Protein AF-A0ABD4TD94-F1 (afdb_monomer)

pLDDT: mean 77.85, std 17.24, range [34.59, 94.25]

Solvent-accessible surface area (backbone atoms only — not comparable to full-atom values): 7933 Å² total; per-residue (Å²): 135,52,66,50,29,56,52,54,45,51,74,74,66,66,61,58,66,65,34,67,75,68,57,50,56,50,75,49,76,56,94,83,29,45,39,20,29,34,59,52,69,54,97,91,41,46,34,40,39,38,34,33,48,38,95,90,53,63,48,29,36,35,38,31,48,82,48,54,74,45,82,48,86,60,83,59,67,68,65,77,62,52,88,88,45,88,65,30,55,62,53,35,49,52,54,43,51,53,52,34,54,53,52,50,51,52,36,43,76,63,56,42,38,98,62,86,59,85,65,79,80,64,61,81,82,66,78,82,70,79,86,79,129

Nearest PDB structures (foldseek):
  3av0-assembly1_B  TM=7.379E-01  e=4.455E-01  Methanocaldococcus jannaschii
  4i7d-assembly1_A  TM=6.635E-01  e=9.323E-01  Homo sapiens
  3auy-assembly1_B  TM=7.274E-01  e=1.951E+00  Methanocaldococcus jannaschii
  3auy-assembly1_A  TM=7.273E-01  e=1.951E+00  Methanocaldococcus jannaschii
  5f3w-assembly1_B  TM=7.304E-01  e=3.840E+00  Methanocaldococcus jannaschii DSM 2661

Radius of gyration: 18.04 Å; Cα contacts (8 Å, |Δi|>4): 171; chains: 1; bounding box: 56×27×45 Å

Secondary structure (DSSP, 8-state):
--HHHHHHHHHHH---HHHHHTT--EEEEETTE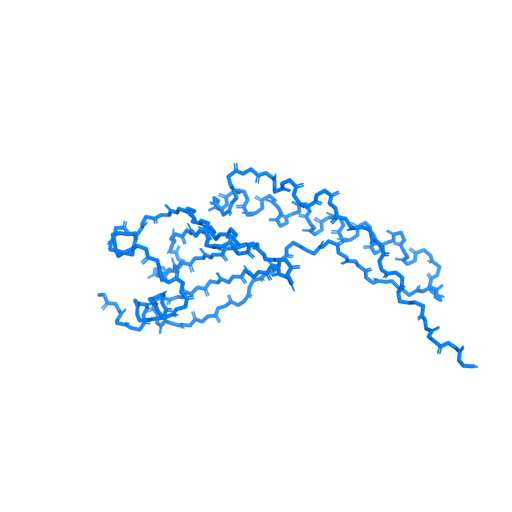EEEEEEEEETTEEEEEEEEE-TT--EEEEEETTS-EEE-----------TTSTTHHHHHHHHHHHHHHHHHHHHHHTTS-SS--TTTT------------

Mean predicted aligned error: 9.18 Å

Structure (mmCIF, N/CA/C/O backbone):
data_AF-A0ABD4TD94-F1
#
_entry.id   AF-A0ABD4TD94-F1
#
loop_
_atom_site.group_PDB
_atom_site.id
_atom_site.type_symbol
_atom_site.label_atom_id
_atom_site.label_alt_id
_atom_site.label_comp_id
_atom_site.label_asym_id
_atom_site.label_entity_id
_atom_site.label_seq_id
_atom_site.pdbx_PDB_ins_code
_atom_site.Cartn_x
_atom_site.Cartn_y
_atom_site.Cartn_z
_atom_site.occupancy
_atom_site.B_iso_or_equiv
_atom_site.auth_seq_id
_atom_site.auth_comp_id
_atom_site.auth_asym_id
_atom_site.auth_atom_id
_atom_site.pdbx_PDB_model_num
ATOM 1 N N . MET A 1 1 ? -17.540 -6.892 17.150 1.00 49.56 1 MET A N 1
ATOM 2 C CA . MET A 1 1 ? -16.164 -6.360 17.179 1.00 49.56 1 MET A CA 1
ATOM 3 C C . MET A 1 1 ? -15.230 -7.527 17.426 1.00 49.56 1 MET A C 1
ATOM 5 O O . MET A 1 1 ? -15.351 -8.174 18.464 1.00 49.56 1 MET A O 1
ATOM 9 N N . ASN A 1 2 ? -14.437 -7.887 16.418 1.00 59.47 2 ASN A N 1
ATOM 10 C CA . ASN A 1 2 ? -13.567 -9.056 16.459 1.00 59.47 2 ASN A CA 1
ATOM 11 C C . ASN A 1 2 ? -12.285 -8.699 17.224 1.00 59.47 2 ASN A C 1
ATOM 13 O O . ASN A 1 2 ? -11.523 -7.837 16.797 1.00 59.47 2 ASN A O 1
ATOM 17 N N . ARG A 1 3 ? -12.072 -9.326 18.385 1.00 61.31 3 ARG A N 1
ATOM 18 C CA . ARG A 1 3 ? -10.971 -8.992 19.307 1.00 61.31 3 ARG A CA 1
ATOM 19 C C . ARG A 1 3 ? -9.595 -9.143 18.645 1.00 61.31 3 ARG A C 1
ATOM 21 O O . ARG A 1 3 ? -8.702 -8.344 18.898 1.00 61.31 3 ARG A O 1
ATOM 28 N N . HIS A 1 4 ? -9.478 -10.112 17.734 1.00 63.47 4 HIS A N 1
ATOM 29 C CA . HIS A 1 4 ? -8.254 -10.396 16.992 1.00 63.47 4 HIS A CA 1
ATOM 30 C C . HIS A 1 4 ? -7.831 -9.247 16.070 1.00 63.47 4 HIS A C 1
ATOM 32 O O . HIS A 1 4 ? -6.644 -8.939 16.006 1.00 63.47 4 HIS A O 1
ATOM 38 N N . PHE A 1 5 ? -8.786 -8.567 15.428 1.00 62.91 5 PHE A N 1
ATOM 39 C CA . PHE A 1 5 ? -8.535 -7.390 14.593 1.00 62.91 5 PHE A CA 1
ATOM 40 C C . PHE A 1 5 ? -7.853 -6.280 15.406 1.00 62.91 5 PHE A C 1
ATOM 42 O O . PHE A 1 5 ? -6.732 -5.870 15.116 1.00 62.91 5 PHE A O 1
ATOM 49 N N . GLU A 1 6 ? -8.490 -5.840 16.493 1.00 65.56 6 GLU A N 1
ATOM 50 C CA . GLU A 1 6 ? -8.025 -4.709 17.308 1.00 65.56 6 GLU A CA 1
ATOM 51 C C . GLU A 1 6 ? -6.692 -4.979 18.014 1.00 65.56 6 GLU A C 1
ATOM 53 O O . GLU A 1 6 ? -5.849 -4.085 18.114 1.00 65.56 6 GLU A O 1
ATOM 58 N N . GLU A 1 7 ? -6.486 -6.209 18.496 1.00 66.62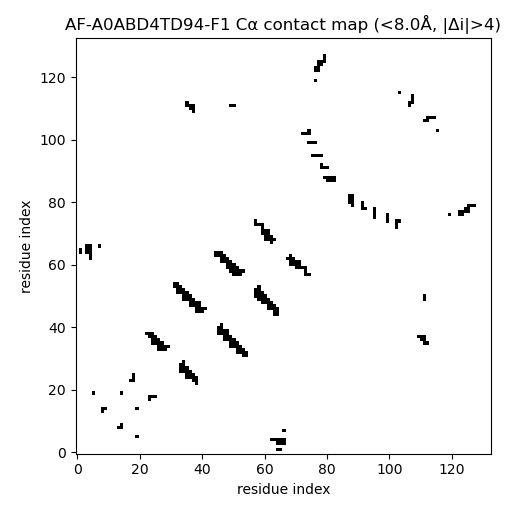 7 GLU A N 1
ATOM 59 C CA . GLU A 1 7 ? -5.233 -6.613 19.137 1.00 66.62 7 GLU A CA 1
ATOM 60 C C . GLU A 1 7 ? -4.059 -6.518 18.152 1.00 66.62 7 GLU A C 1
ATOM 62 O O . GLU A 1 7 ? -3.039 -5.907 18.478 1.00 66.62 7 GLU A O 1
ATOM 67 N N . ARG A 1 8 ? -4.230 -6.994 16.910 1.00 66.62 8 ARG A N 1
ATOM 68 C CA . ARG A 1 8 ? -3.172 -6.949 15.888 1.00 66.62 8 ARG A CA 1
ATOM 69 C C . ARG A 1 8 ? -2.817 -5.525 15.457 1.00 66.62 8 ARG A C 1
ATOM 71 O O . ARG A 1 8 ? -1.627 -5.233 15.315 1.00 66.62 8 ARG A O 1
ATOM 78 N N . TYR A 1 9 ? -3.787 -4.617 15.320 1.00 63.22 9 TYR A N 1
ATOM 79 C CA . TYR A 1 9 ? -3.477 -3.206 15.023 1.00 63.22 9 TYR A CA 1
ATOM 80 C C . TYR A 1 9 ? -2.790 -2.489 16.174 1.00 63.22 9 TYR A C 1
ATOM 82 O O . TYR A 1 9 ? -1.848 -1.721 15.945 1.00 63.22 9 TYR A O 1
ATOM 90 N N . ARG A 1 10 ? -3.248 -2.735 17.407 1.00 64.56 10 ARG A N 1
ATOM 91 C CA . ARG A 1 10 ? -2.679 -2.102 18.598 1.00 64.56 10 ARG A CA 1
ATOM 92 C C . ARG A 1 10 ? -1.231 -2.541 18.809 1.00 64.56 10 ARG A C 1
ATOM 94 O O . ARG A 1 10 ? -0.393 -1.693 19.102 1.00 64.56 10 ARG A O 1
ATOM 101 N N . GLU A 1 11 ? -0.935 -3.829 18.626 1.00 63.50 11 GLU A N 1
ATOM 102 C CA . GLU A 1 11 ? 0.425 -4.365 18.765 1.00 63.50 11 GLU A CA 1
ATOM 103 C C . GLU A 1 11 ? 1.373 -3.892 17.659 1.00 63.50 11 GLU A C 1
ATOM 105 O O . GLU A 1 11 ? 2.549 -3.654 17.931 1.00 63.50 11 GLU A O 1
ATOM 110 N N . THR A 1 12 ? 0.882 -3.746 16.426 1.00 59.81 12 THR A N 1
ATOM 111 C CA . THR A 1 12 ? 1.770 -3.528 15.274 1.00 59.81 12 THR A CA 1
ATOM 112 C C . THR A 1 12 ? 2.007 -2.044 14.971 1.00 59.81 12 THR A C 1
ATOM 114 O O . THR A 1 12 ? 3.117 -1.679 14.586 1.00 59.81 12 THR A O 1
ATOM 117 N N . PHE A 1 13 ? 1.012 -1.166 15.171 1.00 65.31 13 PHE A N 1
ATOM 118 C CA . PHE A 1 13 ? 1.062 0.195 14.604 1.00 65.31 13 PHE A CA 1
ATOM 119 C C . PHE A 1 13 ? 0.694 1.337 15.559 1.00 65.31 13 PHE A C 1
ATOM 121 O O . PHE A 1 13 ? 0.805 2.496 15.162 1.00 65.31 13 PHE A O 1
ATOM 128 N N . ALA A 1 14 ? 0.280 1.043 16.800 1.00 67.69 14 ALA A N 1
ATOM 129 C CA . ALA A 1 14 ? -0.156 2.051 17.778 1.00 67.69 14 ALA A CA 1
ATOM 130 C C . ALA A 1 14 ? -1.156 3.072 17.188 1.00 67.69 14 ALA A C 1
ATOM 132 O O . ALA A 1 14 ? -1.064 4.274 17.445 1.00 67.69 14 ALA A O 1
ATOM 133 N N . LEU A 1 15 ? -2.090 2.586 16.363 1.00 72.81 15 LEU A N 1
ATOM 134 C CA . LEU A 1 15 ? -3.131 3.418 15.769 1.00 72.81 15 LEU A CA 1
ATOM 135 C C . LEU A 1 15 ? -3.958 4.129 16.853 1.00 72.81 15 LEU A C 1
ATOM 137 O O . LEU A 1 15 ? -4.207 3.535 17.908 1.00 72.81 15 LEU A O 1
ATOM 141 N N . PRO A 1 16 ? -4.423 5.370 16.605 1.00 75.56 16 PRO A N 1
ATOM 142 C CA . PRO A 1 16 ? -5.351 6.043 17.507 1.00 75.56 16 PRO A CA 1
ATOM 143 C C . PRO A 1 16 ? -6.600 5.185 17.742 1.00 75.56 16 PRO A C 1
ATOM 145 O O . PRO A 1 16 ? -7.201 4.694 16.786 1.00 75.56 16 PRO A O 1
ATOM 148 N N . GLU A 1 17 ? -7.014 5.021 19.001 1.00 76.75 17 GLU A N 1
ATOM 149 C CA . GLU A 1 17 ? -8.168 4.174 19.348 1.00 76.75 17 GLU A CA 1
ATOM 150 C C . GLU A 1 17 ? -9.458 4.663 18.679 1.00 76.75 17 GLU A C 1
ATOM 152 O O . GLU A 1 17 ? -10.234 3.851 18.176 1.00 76.75 17 GLU A O 1
ATOM 157 N N . ASP A 1 18 ? -9.630 5.982 18.568 1.00 80.81 18 ASP A N 1
ATOM 158 C CA . ASP A 1 18 ? -10.760 6.590 17.863 1.00 80.81 18 ASP A CA 1
ATOM 159 C C . ASP A 1 18 ? -10.772 6.207 16.372 1.00 80.81 18 ASP A C 1
ATOM 161 O O . ASP A 1 18 ? -11.827 5.938 15.807 1.00 80.81 18 ASP A O 1
ATOM 165 N N . ALA A 1 19 ? -9.601 6.090 15.731 1.00 81.25 19 ALA A N 1
ATOM 166 C CA . ALA A 1 19 ? -9.517 5.706 14.321 1.00 81.25 19 ALA A CA 1
ATOM 167 C C . ALA A 1 19 ? -9.959 4.253 14.098 1.00 81.25 19 ALA A C 1
ATOM 169 O O . ALA A 1 19 ? -10.643 3.958 13.118 1.00 81.25 19 ALA A O 1
ATOM 170 N N . LEU A 1 20 ? -9.617 3.361 15.033 1.00 79.69 20 LEU A N 1
ATOM 171 C CA . LEU A 1 20 ? -10.092 1.979 15.023 1.00 79.69 20 LEU A CA 1
ATOM 172 C C . LEU A 1 20 ? -11.597 1.918 15.290 1.00 79.69 20 LEU A C 1
ATOM 174 O O . LEU A 1 20 ? -12.311 1.240 14.554 1.00 79.69 20 LEU A O 1
ATOM 178 N N . GLN A 1 21 ? -12.093 2.634 16.300 1.00 81.56 21 GLN A N 1
ATOM 179 C CA . GLN A 1 21 ? -13.504 2.596 16.685 1.00 81.56 21 GLN A CA 1
ATOM 180 C C . GLN A 1 21 ? -14.424 3.190 15.608 1.00 81.56 21 GLN A C 1
ATOM 182 O O . GLN A 1 21 ? -15.496 2.644 15.351 1.00 81.56 21 GLN A O 1
ATOM 187 N N . GLU A 1 22 ? -14.006 4.284 14.974 1.00 86.56 22 GLU A N 1
ATOM 188 C CA . GLU A 1 22 ? -14.787 4.997 13.957 1.00 86.56 22 GLU A CA 1
ATOM 189 C C . GLU A 1 22 ? -14.499 4.524 12.524 1.00 86.56 22 GLU A C 1
ATOM 191 O O . GLU A 1 22 ? -15.092 5.058 11.589 1.00 86.56 22 GLU A O 1
ATOM 196 N N . ARG A 1 23 ? -13.592 3.550 12.332 1.00 86.94 23 ARG A N 1
ATOM 197 C CA . ARG A 1 23 ? -13.111 3.106 11.005 1.00 86.94 23 ARG A CA 1
ATOM 198 C C . ARG A 1 23 ? -12.624 4.275 10.151 1.00 86.94 23 ARG A C 1
ATOM 200 O O . ARG A 1 23 ? -12.906 4.386 8.960 1.00 86.94 23 ARG A O 1
ATOM 207 N N . LYS A 1 24 ? -11.894 5.184 10.789 1.00 88.06 24 LYS A N 1
ATOM 208 C CA . LYS A 1 24 ? -11.438 6.416 10.161 1.00 88.06 24 LYS A CA 1
ATOM 209 C C . LYS A 1 24 ? -10.086 6.192 9.496 1.00 88.06 24 LYS A C 1
ATOM 211 O O . LYS A 1 24 ? -9.090 5.968 10.183 1.00 88.06 24 LYS A O 1
ATOM 216 N N . SER A 1 25 ? -10.058 6.292 8.170 1.00 90.38 25 SER A N 1
ATOM 217 C CA . SER A 1 25 ? -8.825 6.343 7.379 1.00 90.38 25 SER A CA 1
ATOM 218 C C . SER A 1 25 ? -7.957 7.537 7.775 1.00 90.38 25 SER A C 1
ATOM 220 O O . SER A 1 25 ? -8.464 8.563 8.248 1.00 90.38 25 SER A O 1
ATOM 222 N N . GLY A 1 26 ? -6.650 7.433 7.566 1.00 89.19 26 GLY A N 1
ATOM 223 C CA . GLY A 1 26 ? -5.756 8.529 7.897 1.00 89.19 26 GLY A CA 1
ATOM 224 C C . GLY A 1 26 ? -4.296 8.272 7.582 1.00 89.19 26 GLY A C 1
ATOM 225 O O . GLY A 1 26 ? -3.910 7.270 6.985 1.00 89.19 26 GLY A O 1
ATOM 226 N N . THR A 1 27 ? -3.486 9.227 8.021 1.00 87.62 27 THR A N 1
ATOM 227 C CA . THR A 1 27 ? -2.034 9.162 7.960 1.00 87.62 27 THR A CA 1
ATOM 228 C C . THR A 1 27 ? -1.439 9.495 9.319 1.00 87.62 27 THR A C 1
ATOM 230 O O . THR A 1 27 ? -1.999 10.260 10.110 1.00 87.62 27 THR A O 1
ATOM 233 N N . MET A 1 28 ? -0.283 8.913 9.604 1.00 85.62 28 MET A N 1
ATOM 234 C CA . MET A 1 28 ? 0.506 9.214 10.781 1.00 85.62 28 MET A CA 1
ATOM 235 C C . MET A 1 28 ? 1.983 9.119 10.431 1.00 85.62 28 MET A C 1
ATOM 237 O O . MET A 1 28 ? 2.438 8.214 9.733 1.00 85.62 28 MET A O 1
ATOM 241 N N . ARG A 1 29 ? 2.760 10.051 10.976 1.00 80.69 29 ARG A N 1
ATOM 242 C CA . ARG A 1 29 ? 4.214 10.011 10.903 1.00 80.69 29 ARG A CA 1
ATOM 243 C C . ARG A 1 29 ? 4.767 9.543 12.239 1.00 80.69 29 ARG A C 1
ATOM 245 O O . ARG A 1 29 ? 4.628 10.243 13.240 1.00 80.69 29 ARG A O 1
ATOM 252 N N . ILE A 1 30 ? 5.419 8.385 12.249 1.00 75.12 30 ILE A N 1
ATOM 253 C CA . ILE A 1 30 ? 6.096 7.855 13.434 1.00 75.12 30 ILE A CA 1
ATOM 254 C C . ILE A 1 30 ? 7.593 7.848 13.144 1.00 75.12 30 ILE A C 1
ATOM 256 O O . ILE A 1 30 ? 8.069 7.136 12.264 1.00 75.12 30 ILE A O 1
ATOM 260 N N . ALA A 1 31 ? 8.348 8.650 13.898 1.00 76.44 31 ALA A N 1
ATOM 261 C CA . ALA A 1 31 ? 9.791 8.803 13.728 1.00 76.44 31 ALA A CA 1
ATOM 262 C C . ALA A 1 31 ? 10.192 9.028 12.250 1.00 76.44 31 ALA A C 1
ATOM 264 O O . ALA A 1 31 ? 9.963 10.108 11.702 1.00 76.44 31 ALA A O 1
ATOM 265 N N . THR A 1 32 ? 10.801 8.025 11.613 1.00 71.06 32 THR A N 1
ATOM 266 C CA . THR A 1 32 ? 11.315 8.084 10.238 1.00 71.06 32 THR A CA 1
ATOM 267 C C . THR A 1 32 ? 10.387 7.480 9.187 1.00 71.06 32 THR A C 1
ATOM 269 O O . THR A 1 32 ? 10.788 7.451 8.027 1.00 71.06 32 THR A O 1
ATOM 272 N N . PHE A 1 33 ? 9.196 6.993 9.550 1.00 74.38 33 PHE A N 1
ATOM 273 C CA . PHE A 1 33 ? 8.252 6.411 8.595 1.00 74.38 33 PHE A CA 1
ATOM 274 C C . PHE A 1 33 ? 6.930 7.174 8.523 1.00 74.38 33 PHE A C 1
ATOM 276 O O . PHE A 1 33 ? 6.449 7.739 9.511 1.00 74.38 33 PHE A O 1
ATOM 283 N N . GLN A 1 34 ? 6.366 7.194 7.317 1.00 83.56 34 GLN A N 1
ATOM 284 C CA . GLN A 1 34 ? 4.998 7.625 7.048 1.00 83.56 34 GLN A CA 1
ATOM 285 C C . GLN A 1 34 ? 4.131 6.378 6.928 1.00 83.56 34 GLN A C 1
ATOM 287 O O . GLN A 1 34 ? 4.517 5.426 6.253 1.00 83.56 34 GLN A O 1
ATOM 292 N N . PHE A 1 35 ? 2.997 6.381 7.614 1.00 86.12 35 PHE A N 1
ATOM 293 C CA . PHE A 1 35 ? 2.056 5.277 7.666 1.00 86.12 35 PHE A CA 1
ATOM 294 C C . PHE A 1 35 ? 0.682 5.798 7.263 1.00 86.12 35 PHE A C 1
ATOM 296 O O . PHE A 1 35 ? 0.130 6.655 7.951 1.00 86.12 35 PHE A O 1
ATOM 303 N N . ASN A 1 36 ? 0.154 5.298 6.153 1.00 90.00 36 ASN A N 1
ATOM 304 C CA . ASN A 1 36 ? -1.179 5.625 5.660 1.00 90.00 36 ASN A CA 1
ATOM 305 C C . ASN A 1 36 ? -2.050 4.378 5.787 1.00 90.00 36 ASN A C 1
ATOM 307 O O . ASN A 1 36 ? -1.566 3.272 5.546 1.00 90.00 36 ASN A O 1
ATOM 311 N N . TRP A 1 37 ? -3.313 4.545 6.163 1.00 92.06 37 TRP A N 1
ATOM 312 C CA . TRP A 1 37 ? -4.248 3.434 6.282 1.00 92.06 37 TRP A CA 1
ATOM 313 C C . TRP A 1 37 ? -5.648 3.822 5.838 1.00 92.06 37 TRP A C 1
ATOM 315 O O . TRP A 1 37 ? -6.096 4.958 6.032 1.00 92.06 37 TRP A O 1
ATOM 325 N N . VAL A 1 38 ? -6.361 2.829 5.319 1.00 93.06 38 VAL A N 1
ATOM 326 C CA . VAL A 1 38 ? -7.770 2.934 4.956 1.00 93.06 38 VAL A CA 1
ATOM 327 C C . VAL A 1 38 ? -8.545 1.722 5.444 1.00 93.06 38 VAL A C 1
ATOM 329 O O . VAL A 1 38 ? -7.997 0.627 5.555 1.00 93.06 38 VAL A O 1
ATOM 332 N N . PHE A 1 39 ? -9.824 1.923 5.744 1.00 92.69 39 PHE A N 1
ATOM 333 C CA . PHE A 1 39 ? -10.758 0.840 6.043 1.00 92.69 39 PHE A CA 1
ATOM 334 C C . PHE A 1 39 ? -11.648 0.578 4.833 1.00 92.69 39 PHE A C 1
ATOM 336 O O . PHE A 1 39 ? -12.060 1.516 4.147 1.00 92.69 39 PHE A O 1
ATOM 343 N N . GLY A 1 40 ? -11.967 -0.689 4.600 1.00 92.56 40 GLY A N 1
ATOM 344 C CA . GLY A 1 40 ? -12.849 -1.113 3.523 1.00 92.56 40 GLY A CA 1
ATOM 345 C C . GLY A 1 40 ? -13.571 -2.411 3.858 1.00 92.56 40 GLY A C 1
ATOM 346 O O . GLY A 1 40 ? -13.392 -2.992 4.929 1.00 92.56 40 GLY A O 1
ATOM 347 N N . GLU A 1 41 ? -14.405 -2.854 2.925 1.00 93.75 41 GLU A N 1
ATOM 348 C CA . GLU A 1 41 ? -15.130 -4.118 3.000 1.00 93.75 41 GLU A CA 1
ATOM 349 C C . GLU A 1 41 ? -15.068 -4.800 1.630 1.00 93.75 41 GLU A C 1
ATOM 351 O O . GLU A 1 41 ? -15.307 -4.158 0.605 1.00 93.75 41 GLU A O 1
ATOM 356 N N . ALA A 1 42 ? -14.757 -6.094 1.610 1.00 92.94 42 ALA A N 1
ATOM 357 C CA . ALA A 1 42 ? -14.823 -6.930 0.415 1.00 92.94 42 ALA A CA 1
ATOM 358 C C . ALA A 1 42 ? -15.627 -8.193 0.733 1.00 92.94 42 ALA A C 1
ATOM 360 O O . ALA A 1 42 ? -15.364 -8.855 1.730 1.00 92.94 42 ALA A O 1
ATOM 361 N N . ASP A 1 43 ? -16.638 -8.506 -0.082 1.00 91.69 43 ASP A N 1
ATOM 362 C CA . ASP A 1 43 ? -17.524 -9.668 0.109 1.00 91.69 43 ASP A CA 1
ATOM 363 C C . ASP A 1 43 ? -18.187 -9.746 1.504 1.00 91.69 43 ASP A C 1
ATOM 365 O O . ASP A 1 43 ? -18.452 -10.829 2.029 1.00 91.69 43 ASP A O 1
ATOM 369 N N . GLY A 1 44 ? -18.485 -8.590 2.110 1.00 90.56 44 GLY A N 1
ATOM 370 C CA . GLY A 1 44 ? -19.032 -8.511 3.469 1.00 90.56 44 GLY A CA 1
ATOM 371 C C . GLY A 1 44 ? -17.995 -8.737 4.571 1.00 90.56 44 GLY A C 1
ATOM 372 O O . GLY A 1 44 ? -18.382 -8.988 5.711 1.00 90.56 44 GLY A O 1
ATOM 373 N N . TYR A 1 45 ? -16.707 -8.696 4.223 1.00 88.94 45 TYR A N 1
ATOM 374 C CA . TYR A 1 45 ? -15.582 -8.915 5.119 1.00 88.94 45 TYR A CA 1
ATOM 375 C C . TYR A 1 45 ? -14.770 -7.632 5.288 1.00 88.94 45 TYR A C 1
ATOM 377 O O . TYR A 1 45 ? -14.224 -7.092 4.319 1.00 88.94 45 TYR A O 1
ATOM 385 N N . GLU A 1 46 ? -14.720 -7.121 6.519 1.00 92.31 46 GLU A N 1
ATOM 386 C CA . GLU A 1 46 ? -14.017 -5.873 6.819 1.00 92.31 46 GLU A CA 1
ATOM 387 C C . GLU A 1 46 ? -12.495 -6.062 6.749 1.00 92.31 46 GLU A C 1
ATOM 389 O O . GLU A 1 46 ? -11.941 -7.091 7.153 1.00 92.31 46 GLU A O 1
ATOM 394 N N . TYR A 1 47 ? -11.804 -5.014 6.305 1.00 92.31 47 TYR A N 1
ATOM 395 C CA . TYR A 1 47 ? -10.352 -4.932 6.354 1.00 92.31 47 TYR A CA 1
ATOM 396 C C . TYR A 1 47 ? -9.871 -3.522 6.687 1.00 92.31 47 TYR A C 1
ATOM 398 O O . TYR A 1 47 ? -10.567 -2.527 6.466 1.00 92.31 47 TYR A O 1
ATOM 406 N N . MET A 1 48 ? -8.631 -3.428 7.163 1.00 92.19 48 MET A N 1
ATOM 407 C CA . MET A 1 48 ? -7.826 -2.233 6.932 1.00 92.19 48 MET A CA 1
ATOM 408 C C . MET A 1 48 ? -6.572 -2.579 6.146 1.00 92.19 48 MET A C 1
ATOM 410 O O . MET A 1 48 ? -5.841 -3.519 6.461 1.00 92.19 48 MET A O 1
ATOM 414 N N . GLU A 1 49 ? -6.333 -1.754 5.142 1.00 93.88 49 GLU A N 1
ATOM 415 C CA . GLU A 1 49 ? -5.159 -1.759 4.292 1.00 93.88 49 GLU A CA 1
ATOM 416 C C . GLU A 1 49 ? -4.252 -0.615 4.708 1.00 93.88 49 GLU A C 1
ATOM 418 O O . GLU A 1 49 ? -4.726 0.451 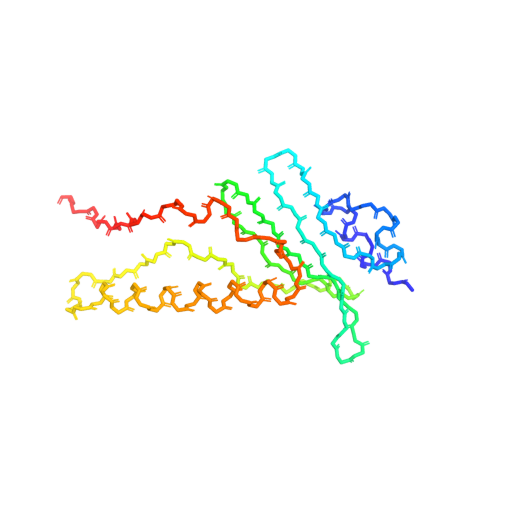5.114 1.00 93.88 49 GLU A O 1
ATOM 423 N N . PHE A 1 50 ? -2.948 -0.843 4.657 1.00 91.00 50 PHE A N 1
ATOM 424 C CA . PHE A 1 50 ? -1.983 0.176 5.018 1.00 91.00 50 PHE A CA 1
ATOM 425 C C . PHE A 1 50 ? -0.759 0.136 4.125 1.00 91.00 50 PHE A C 1
ATOM 427 O O . PHE A 1 50 ? -0.281 -0.931 3.746 1.00 91.00 50 PHE A O 1
ATOM 434 N N . TYR A 1 51 ? -0.196 1.317 3.897 1.00 90.94 51 TYR A N 1
ATOM 435 C CA . TYR A 1 51 ? 1.081 1.491 3.231 1.00 90.94 51 TYR A CA 1
ATOM 436 C C . TYR A 1 51 ? 2.034 2.251 4.155 1.00 90.94 51 TYR A C 1
ATOM 438 O O . TYR A 1 51 ? 1.710 3.323 4.680 1.00 90.94 51 TYR A O 1
ATOM 446 N N . ARG A 1 52 ? 3.230 1.699 4.366 1.00 86.69 52 ARG A N 1
ATOM 447 C CA . ARG A 1 52 ? 4.289 2.287 5.188 1.00 86.69 52 ARG A CA 1
ATOM 448 C C . ARG A 1 52 ? 5.520 2.580 4.345 1.00 86.69 52 ARG A C 1
ATOM 450 O O . ARG A 1 52 ? 6.157 1.655 3.856 1.00 86.69 52 ARG A O 1
ATOM 457 N N . PHE A 1 53 ? 5.936 3.842 4.321 1.00 82.12 53 PHE A N 1
ATOM 458 C CA . PHE A 1 53 ? 7.221 4.259 3.762 1.00 82.12 53 PHE A CA 1
ATOM 459 C C . PHE A 1 53 ? 8.311 4.192 4.815 1.00 82.12 53 PHE A C 1
ATOM 461 O O . PHE A 1 53 ? 8.225 4.877 5.839 1.00 82.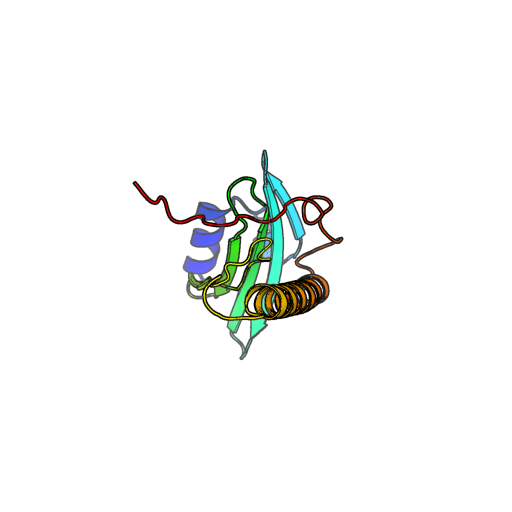12 53 PHE A O 1
ATOM 468 N N . HIS A 1 54 ? 9.365 3.419 4.571 1.00 75.88 54 HIS A N 1
ATOM 469 C CA . HIS A 1 54 ? 10.497 3.352 5.488 1.00 75.88 54 HIS A CA 1
ATOM 470 C C . HIS A 1 54 ? 11.827 3.323 4.739 1.00 75.88 54 HIS A C 1
ATOM 472 O O . HIS A 1 54 ? 11.961 2.756 3.663 1.00 75.88 54 HIS A O 1
ATOM 478 N N . ARG A 1 55 ? 12.862 3.912 5.351 1.00 65.62 55 ARG A N 1
ATOM 479 C CA . ARG A 1 55 ? 14.204 4.047 4.757 1.00 65.62 55 ARG A CA 1
ATOM 480 C C . ARG A 1 55 ? 14.815 2.721 4.280 1.00 65.62 55 ARG A C 1
ATOM 482 O O . ARG A 1 55 ? 15.695 2.740 3.428 1.00 65.62 55 ARG A O 1
ATOM 489 N N . PHE A 1 56 ? 14.397 1.602 4.865 1.00 67.75 56 PHE A N 1
ATOM 490 C CA . PHE A 1 56 ? 14.922 0.267 4.567 1.00 67.75 56 PHE A CA 1
ATOM 491 C C . PHE A 1 56 ? 13.973 -0.598 3.726 1.00 67.75 56 PHE A C 1
ATOM 493 O O . PHE A 1 56 ? 14.241 -1.782 3.556 1.00 67.75 56 PHE A O 1
ATOM 500 N N . GLY A 1 57 ? 12.884 -0.022 3.223 1.00 74.06 57 GLY A N 1
ATOM 501 C CA . GLY A 1 57 ? 11.900 -0.724 2.413 1.00 74.06 57 GLY A CA 1
ATOM 502 C C . GLY A 1 57 ? 10.484 -0.392 2.848 1.00 74.06 57 GLY A C 1
ATOM 503 O O . GLY A 1 57 ? 10.206 -0.225 4.040 1.00 74.06 57 GLY A O 1
ATOM 504 N N . ASP A 1 58 ? 9.609 -0.307 1.860 1.00 86.12 58 ASP A N 1
ATOM 505 C CA . ASP A 1 58 ? 8.195 -0.066 2.074 1.00 86.12 58 ASP A CA 1
ATOM 506 C C . ASP A 1 58 ? 7.486 -1.350 2.517 1.00 86.12 58 ASP A C 1
ATOM 508 O O . ASP A 1 58 ? 7.974 -2.462 2.311 1.00 86.12 58 ASP A O 1
ATOM 512 N N . GLU A 1 59 ? 6.331 -1.196 3.155 1.00 87.88 59 GLU A N 1
ATOM 513 C CA . GLU A 1 59 ? 5.454 -2.309 3.517 1.00 87.88 59 GLU A CA 1
ATOM 514 C C . GLU A 1 59 ? 4.027 -1.968 3.109 1.00 87.88 59 GLU A C 1
ATOM 516 O O . GLU A 1 59 ? 3.517 -0.913 3.482 1.00 87.88 59 GLU A O 1
ATOM 521 N N . HIS A 1 60 ? 3.399 -2.870 2.364 1.00 92.00 60 HIS A N 1
ATOM 522 C CA . HIS A 1 60 ? 2.010 -2.773 1.953 1.00 92.00 60 HIS A CA 1
ATOM 523 C C . HIS A 1 60 ? 1.306 -4.069 2.339 1.00 92.00 60 HIS A C 1
ATOM 525 O O . HIS A 1 60 ? 1.756 -5.158 1.974 1.00 92.00 60 HIS A O 1
ATOM 531 N N . ALA A 1 61 ? 0.243 -3.970 3.130 1.00 92.31 61 ALA A N 1
ATOM 532 C CA . ALA A 1 61 ? -0.531 -5.138 3.514 1.00 92.31 61 ALA A CA 1
ATOM 533 C C . ALA A 1 61 ? -1.974 -4.782 3.860 1.00 92.31 61 ALA A C 1
ATOM 535 O O . ALA A 1 61 ? -2.302 -3.656 4.245 1.00 92.31 61 ALA A O 1
ATOM 536 N N . ARG A 1 62 ? -2.819 -5.804 3.784 1.00 93.62 62 ARG A N 1
ATOM 537 C CA . ARG A 1 62 ? -4.206 -5.786 4.222 1.00 93.62 62 ARG A CA 1
ATOM 538 C C . ARG A 1 62 ? -4.376 -6.727 5.402 1.00 93.62 62 ARG A C 1
ATOM 540 O O . ARG A 1 62 ? -3.906 -7.861 5.388 1.00 93.62 62 ARG A O 1
ATOM 547 N N . ILE A 1 63 ? -5.044 -6.244 6.439 1.00 91.44 63 ILE A N 1
ATOM 548 C CA . ILE A 1 63 ? -5.387 -7.025 7.622 1.00 91.44 63 ILE A CA 1
ATOM 549 C C . ILE A 1 63 ? -6.910 -7.133 7.663 1.00 91.44 63 ILE A C 1
ATOM 551 O O . ILE A 1 63 ? -7.617 -6.124 7.685 1.00 91.44 63 ILE A O 1
ATOM 555 N N . TRP A 1 64 ? -7.399 -8.364 7.642 1.00 91.44 64 TRP A N 1
ATOM 556 C CA . TRP A 1 64 ? -8.818 -8.703 7.629 1.00 91.44 64 TRP A CA 1
ATOM 557 C C . TRP A 1 64 ? -9.391 -8.808 9.046 1.00 91.44 64 TRP A C 1
ATOM 559 O O . TRP A 1 64 ? -8.640 -8.941 10.015 1.00 91.44 64 TRP A O 1
ATOM 569 N N . GLU A 1 65 ? -10.718 -8.772 9.192 1.00 88.06 65 GLU A N 1
ATOM 570 C CA . GLU A 1 65 ? -11.392 -8.791 10.500 1.00 88.06 65 GLU A CA 1
ATOM 571 C C . GLU A 1 65 ? -11.110 -10.019 11.385 1.00 88.06 65 GLU A C 1
ATOM 573 O O . GL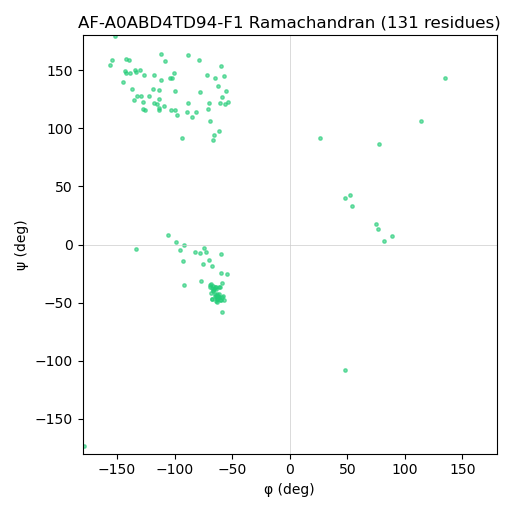U A 1 65 ? -11.194 -9.910 12.609 1.00 88.06 65 GLU A O 1
ATOM 578 N N . ASP A 1 66 ? -10.740 -11.175 10.825 1.00 86.56 66 ASP A N 1
ATOM 579 C CA . ASP A 1 66 ? -10.251 -12.339 11.589 1.00 86.56 66 ASP A CA 1
ATOM 580 C C . ASP A 1 66 ? -8.790 -12.220 12.044 1.00 86.56 66 ASP A C 1
ATOM 582 O O . ASP A 1 66 ? -8.314 -13.053 12.820 1.00 86.56 66 ASP A O 1
ATOM 586 N N . GLY A 1 67 ? -8.082 -11.190 11.589 1.00 83.69 67 GLY A N 1
ATOM 587 C CA . GLY A 1 67 ? -6.657 -10.992 11.817 1.00 83.69 67 GLY A CA 1
ATOM 588 C C . GLY A 1 67 ? -5.760 -11.652 10.767 1.00 83.69 67 GLY A C 1
ATOM 589 O O . GLY A 1 67 ? -4.538 -11.638 10.950 1.00 83.69 67 GLY A O 1
ATOM 590 N N . THR A 1 68 ? -6.318 -12.213 9.686 1.00 89.12 68 THR A N 1
ATOM 591 C CA . THR A 1 68 ? -5.531 -12.683 8.537 1.00 89.12 68 THR A CA 1
ATOM 592 C C . THR A 1 68 ? -4.804 -11.502 7.895 1.00 89.12 68 THR A C 1
ATOM 594 O O . THR A 1 68 ? -5.380 -10.430 7.721 1.00 89.12 68 THR A O 1
ATOM 597 N N . VAL A 1 69 ? -3.530 -11.699 7.543 1.00 90.06 69 VAL A N 1
ATOM 598 C CA . VAL A 1 69 ? -2.693 -10.679 6.899 1.00 90.06 69 VAL A CA 1
ATOM 599 C C . VAL A 1 69 ? -2.363 -11.113 5.479 1.00 90.06 69 VAL A C 1
ATOM 601 O O . VAL A 1 69 ? -1.819 -12.196 5.264 1.00 90.06 69 VAL A O 1
ATOM 604 N N . GLU A 1 70 ? -2.672 -10.246 4.528 1.00 93.62 70 GLU A N 1
ATOM 605 C CA . GLU A 1 70 ? -2.342 -10.375 3.116 1.00 93.62 70 GLU A CA 1
ATOM 606 C C . GLU A 1 70 ? -1.263 -9.345 2.773 1.00 93.62 70 GLU A C 1
ATOM 608 O O . GLU A 1 70 ? -1.468 -8.145 2.942 1.00 93.62 70 GLU A O 1
ATOM 613 N N . GLN A 1 71 ? -0.098 -9.814 2.325 1.00 93.25 71 GLN A N 1
ATOM 614 C CA . GLN A 1 71 ? 0.958 -8.930 1.830 1.00 93.25 71 GLN A CA 1
ATOM 615 C C . GLN A 1 71 ? 0.607 -8.481 0.412 1.00 93.25 71 GLN A C 1
ATOM 617 O O . GLN A 1 71 ? 0.291 -9.320 -0.432 1.00 93.25 71 GLN A O 1
ATOM 622 N N . LEU A 1 72 ? 0.699 -7.178 0.167 1.00 93.81 72 LEU A N 1
ATOM 623 C CA . LEU A 1 72 ? 0.406 -6.548 -1.114 1.00 93.81 72 LEU A CA 1
ATOM 624 C C . LEU A 1 72 ? 1.691 -6.001 -1.745 1.00 93.81 72 LEU A C 1
ATOM 626 O O . LEU A 1 72 ? 2.725 -5.869 -1.081 1.00 93.81 72 LEU A O 1
ATOM 630 N N . ASP A 1 73 ? 1.626 -5.702 -3.041 1.00 91.75 73 ASP A N 1
ATOM 631 C CA . ASP A 1 73 ? 2.771 -5.192 -3.791 1.00 91.75 73 ASP A CA 1
ATOM 632 C C . ASP A 1 73 ? 3.206 -3.812 -3.282 1.00 91.75 73 ASP A C 1
ATOM 634 O O . ASP A 1 73 ? 2.389 -2.973 -2.901 1.00 91.75 73 ASP A O 1
ATOM 638 N N . THR A 1 74 ? 4.512 -3.564 -3.278 1.00 90.50 74 THR A N 1
ATOM 639 C CA . THR A 1 74 ? 5.099 -2.275 -2.896 1.00 90.50 74 THR A CA 1
ATOM 640 C C . THR A 1 74 ? 5.649 -1.557 -4.120 1.00 90.50 74 THR A C 1
ATOM 642 O O . THR A 1 74 ? 5.935 -2.170 -5.149 1.00 90.50 74 THR A O 1
ATOM 645 N N . LEU A 1 75 ? 5.800 -0.235 -4.026 1.00 86.38 75 LEU A N 1
ATOM 646 C CA . LEU A 1 75 ? 6.401 0.572 -5.083 1.00 86.38 75 LEU A CA 1
ATOM 647 C C . LEU A 1 75 ? 7.884 0.204 -5.243 1.00 86.38 75 LEU A C 1
ATOM 649 O O . LEU A 1 75 ? 8.764 0.727 -4.556 1.00 86.38 75 LEU A O 1
ATOM 653 N N . GLU A 1 76 ? 8.166 -0.708 -6.171 1.00 78.50 76 GLU A N 1
ATOM 654 C CA . GLU A 1 76 ? 9.527 -1.103 -6.522 1.00 78.50 76 GLU A CA 1
ATOM 655 C C . GLU A 1 76 ? 10.227 0.028 -7.288 1.00 78.50 76 GLU A C 1
ATOM 657 O O . GLU A 1 76 ? 9.840 0.397 -8.395 1.00 78.50 76 GLU A O 1
ATOM 662 N N . THR A 1 77 ? 11.300 0.571 -6.713 1.00 72.31 77 THR A N 1
ATOM 663 C CA . THR A 1 77 ? 12.146 1.595 -7.359 1.00 72.31 77 THR A CA 1
ATOM 664 C C . THR A 1 77 ? 13.367 1.004 -8.063 1.00 72.31 77 THR A C 1
ATOM 666 O O . THR A 1 77 ? 14.121 1.711 -8.731 1.00 72.31 77 THR A O 1
ATOM 669 N N . MET A 1 78 ? 13.576 -0.306 -7.929 1.00 78.50 78 MET A N 1
ATOM 670 C CA . MET A 1 78 ? 14.709 -1.032 -8.492 1.00 78.50 78 MET A CA 1
ATOM 671 C C . MET A 1 78 ? 14.213 -2.209 -9.323 1.00 78.50 78 MET A C 1
ATOM 673 O O . MET A 1 78 ? 13.232 -2.852 -8.969 1.00 78.50 78 MET A O 1
ATOM 677 N N . TYR A 1 79 ? 14.931 -2.523 -10.400 1.00 82.69 79 TYR A N 1
ATOM 678 C CA . TYR A 1 79 ? 14.674 -3.698 -11.224 1.00 82.69 79 TYR A CA 1
ATOM 679 C C . TYR A 1 79 ? 15.979 -4.432 -11.521 1.00 82.69 79 TYR A C 1
ATOM 681 O O . TYR A 1 79 ? 17.043 -3.823 -11.641 1.00 82.69 79 TYR A O 1
ATOM 689 N N . ALA A 1 80 ? 15.883 -5.752 -11.655 1.00 86.12 80 ALA A N 1
ATOM 690 C CA . ALA A 1 80 ? 16.974 -6.596 -12.118 1.00 86.12 80 ALA A CA 1
ATOM 691 C C . ALA A 1 80 ? 16.776 -6.944 -13.598 1.00 86.12 80 ALA A C 1
ATOM 693 O O . ALA A 1 80 ? 15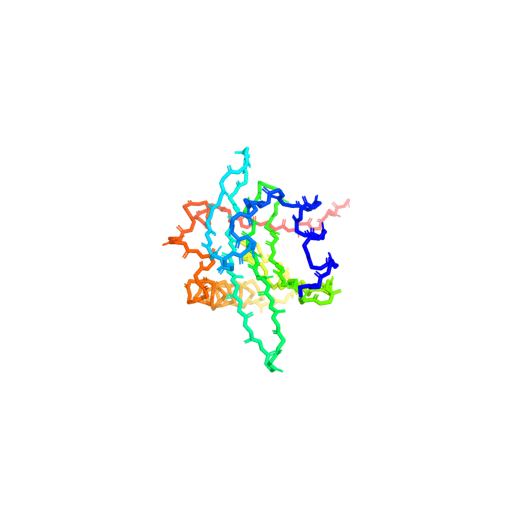.644 -7.098 -14.065 1.00 86.12 80 ALA A O 1
ATOM 694 N N . TYR A 1 81 ? 17.880 -7.099 -14.320 1.00 87.00 81 TYR A N 1
ATOM 695 C CA . TYR A 1 81 ? 17.907 -7.546 -15.710 1.00 87.00 81 TYR A CA 1
ATOM 696 C C . TYR A 1 81 ? 19.079 -8.506 -15.924 1.00 87.00 81 TYR A C 1
ATOM 698 O O . TYR A 1 81 ? 20.031 -8.512 -15.141 1.00 87.00 81 TYR A O 1
ATOM 706 N N . ASN A 1 82 ? 19.005 -9.322 -16.973 1.00 90.00 82 ASN A N 1
ATOM 707 C CA . ASN A 1 82 ? 20.069 -10.232 -17.373 1.00 90.00 82 ASN A CA 1
ATOM 708 C C . ASN A 1 82 ? 20.881 -9.622 -18.539 1.00 90.00 82 ASN A C 1
ATOM 710 O O . ASN A 1 82 ? 20.334 -9.468 -19.634 1.00 90.00 82 ASN A O 1
ATOM 714 N N . PRO A 1 83 ? 22.178 -9.308 -18.352 1.00 88.12 83 PRO A N 1
ATOM 715 C CA . PRO A 1 83 ? 23.009 -8.716 -19.401 1.00 88.12 83 PRO A CA 1
ATOM 716 C C . PRO A 1 83 ? 23.301 -9.662 -20.580 1.00 88.12 83 PRO A C 1
ATOM 718 O O . PRO A 1 83 ? 23.658 -9.190 -21.659 1.00 88.12 83 PRO A O 1
ATOM 721 N N . GLU A 1 84 ? 23.140 -10.978 -20.411 1.00 94.12 84 GLU A N 1
ATOM 722 C CA . GLU A 1 84 ? 23.333 -11.973 -21.474 1.00 94.12 84 GLU A CA 1
ATOM 723 C C . GLU A 1 84 ? 22.171 -12.008 -22.480 1.00 94.12 84 GLU A C 1
ATOM 725 O O . GLU A 1 84 ? 22.313 -12.555 -23.576 1.00 94.12 84 GLU A O 1
ATOM 730 N N . ILE A 1 85 ? 21.018 -11.428 -22.128 1.00 91.62 85 ILE A N 1
ATOM 731 C CA . ILE A 1 85 ? 19.833 -11.358 -22.985 1.00 91.62 85 ILE A CA 1
ATOM 732 C C . ILE A 1 85 ? 19.808 -9.977 -23.671 1.00 91.62 85 ILE A C 1
ATOM 734 O O . ILE A 1 85 ? 19.587 -8.958 -23.011 1.00 91.62 85 ILE A O 1
ATOM 738 N N . PRO A 1 86 ? 20.004 -9.890 -25.002 1.00 94.25 86 PRO A N 1
ATOM 739 C CA . PRO A 1 86 ? 19.960 -8.612 -25.707 1.00 94.25 86 PRO A CA 1
ATOM 740 C C . PRO A 1 86 ? 18.604 -7.913 -25.536 1.00 94.25 86 PRO A C 1
ATOM 742 O O . PRO A 1 86 ? 17.562 -8.496 -25.832 1.00 94.25 86 PRO A O 1
ATOM 745 N N . GLY A 1 87 ? 18.625 -6.656 -25.087 1.00 93.50 87 GLY A N 1
ATOM 746 C CA . GLY A 1 87 ? 17.419 -5.846 -24.866 1.00 93.50 87 GLY A CA 1
ATOM 747 C C . GLY A 1 87 ? 16.698 -6.102 -23.537 1.00 93.50 87 GLY A C 1
ATOM 748 O O . GLY A 1 87 ? 15.666 -5.483 -23.284 1.00 93.50 87 GLY A O 1
ATOM 749 N N . ASP A 1 88 ? 17.222 -6.972 -22.668 1.00 89.25 88 ASP A N 1
ATOM 750 C CA . ASP A 1 88 ? 16.567 -7.296 -21.395 1.00 89.25 88 ASP A CA 1
ATOM 751 C C . ASP A 1 88 ? 16.497 -6.110 -20.436 1.00 89.25 88 ASP A C 1
ATOM 753 O O . ASP A 1 88 ? 15.493 -5.933 -19.756 1.00 89.25 88 ASP A O 1
ATOM 757 N N . GLU A 1 89 ? 17.534 -5.270 -20.424 1.00 89.75 89 GLU A N 1
ATOM 758 C CA . GLU A 1 89 ? 17.571 -4.054 -19.613 1.00 89.75 89 GLU A CA 1
ATOM 759 C C . GLU A 1 89 ? 16.437 -3.092 -19.981 1.00 89.75 89 GLU A C 1
ATOM 761 O O . GLU A 1 89 ? 15.732 -2.609 -19.097 1.00 89.75 89 GLU A O 1
ATOM 766 N N . GLU A 1 90 ? 16.235 -2.838 -21.277 1.00 90.38 90 GLU A N 1
ATOM 767 C CA . GLU A 1 90 ? 15.174 -1.955 -21.773 1.00 90.38 90 GLU A CA 1
ATOM 768 C C . GLU A 1 90 ? 13.796 -2.531 -21.439 1.00 90.38 90 GLU A C 1
ATOM 770 O O . GLU A 1 90 ? 12.986 -1.858 -20.802 1.00 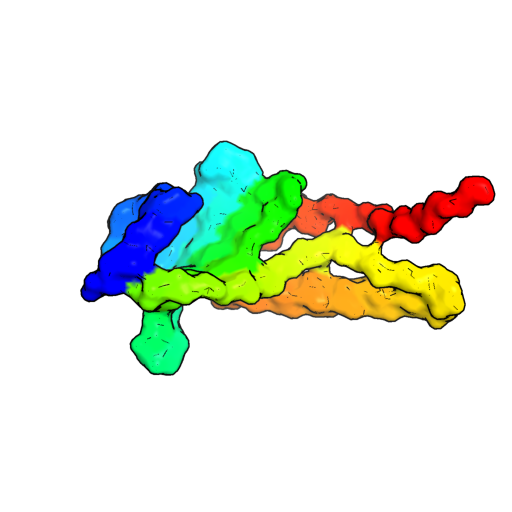90.38 90 GLU A O 1
ATOM 775 N N . ARG A 1 91 ? 13.583 -3.819 -21.733 1.00 92.19 91 ARG A N 1
ATOM 776 C CA . ARG A 1 91 ? 12.343 -4.526 -21.399 1.00 92.19 91 ARG A CA 1
ATOM 777 C C . ARG A 1 91 ? 12.034 -4.477 -19.901 1.00 92.19 91 ARG A C 1
ATOM 779 O O . ARG A 1 91 ? 10.906 -4.191 -19.509 1.00 92.19 91 ARG A O 1
ATOM 786 N N . LYS A 1 92 ? 13.019 -4.767 -19.044 1.00 89.81 92 LYS A N 1
ATOM 787 C CA . LYS A 1 92 ? 12.837 -4.779 -17.584 1.00 89.81 92 LYS A CA 1
ATOM 788 C C . LYS A 1 92 ? 12.600 -3.394 -17.013 1.00 89.81 92 LYS A C 1
ATOM 790 O O . LYS A 1 92 ? 11.804 -3.256 -16.085 1.00 89.81 92 LYS A O 1
ATOM 795 N N . ARG A 1 93 ? 13.228 -2.379 -17.599 1.00 87.06 93 ARG A N 1
ATOM 796 C CA . ARG A 1 93 ? 12.969 -0.981 -17.271 1.00 87.06 93 ARG A CA 1
ATOM 797 C C . ARG A 1 93 ? 11.532 -0.583 -17.601 1.00 87.06 93 ARG A C 1
ATOM 799 O O . ARG A 1 93 ? 10.883 0.031 -16.761 1.00 87.06 93 ARG A O 1
ATOM 806 N N . GLU A 1 94 ? 11.040 -0.930 -18.789 1.00 88.62 94 GLU A N 1
ATOM 807 C CA . GLU A 1 94 ? 9.658 -0.644 -19.195 1.00 88.62 94 GLU A CA 1
ATOM 808 C C . GLU A 1 94 ? 8.643 -1.391 -18.321 1.00 88.62 94 GLU A C 1
ATOM 810 O O . GLU A 1 94 ? 7.693 -0.781 -17.836 1.00 88.62 94 GLU A O 1
ATOM 815 N N . GLU A 1 95 ? 8.870 -2.683 -18.052 1.00 89.56 95 GLU A N 1
ATOM 816 C CA . GLU A 1 95 ? 8.029 -3.481 -17.146 1.00 89.56 95 GLU A CA 1
ATOM 817 C C . GLU A 1 95 ? 7.983 -2.879 -15.735 1.00 89.56 95 GLU A C 1
ATOM 819 O O . GLU A 1 95 ? 6.912 -2.783 -15.140 1.00 89.56 95 GLU A O 1
ATOM 824 N N . SER A 1 96 ? 9.136 -2.468 -15.198 1.00 86.44 96 SER A N 1
ATOM 825 C CA . SER A 1 96 ? 9.232 -1.854 -13.871 1.00 86.44 96 SER A CA 1
ATOM 826 C C . SER A 1 96 ? 8.512 -0.508 -13.817 1.00 86.44 96 SER A C 1
ATOM 828 O O . SER A 1 96 ? 7.742 -0.282 -12.888 1.00 86.44 96 SER A O 1
ATOM 830 N N . ALA A 1 97 ? 8.690 0.345 -14.831 1.00 84.31 97 ALA A N 1
ATOM 831 C CA . ALA A 1 97 ? 7.999 1.628 -14.912 1.00 84.31 97 ALA A CA 1
ATOM 832 C C . ALA A 1 97 ? 6.474 1.451 -14.976 1.00 84.31 97 ALA A C 1
ATOM 834 O O . ALA A 1 97 ? 5.757 2.098 -14.221 1.00 84.31 97 ALA A O 1
ATOM 835 N N . GLN A 1 98 ? 5.982 0.522 -15.802 1.00 86.56 98 GLN A N 1
ATOM 836 C CA . GLN A 1 98 ? 4.545 0.250 -15.921 1.00 86.56 98 GLN A CA 1
ATOM 837 C C . GLN A 1 98 ? 3.939 -0.280 -14.617 1.00 86.56 98 GLN A C 1
ATOM 839 O O . GLN A 1 98 ? 2.858 0.157 -14.223 1.00 86.56 98 GLN A O 1
ATOM 844 N N . ARG A 1 99 ? 4.627 -1.205 -13.929 1.00 86.94 99 ARG A N 1
ATOM 845 C CA . ARG A 1 99 ? 4.177 -1.708 -12.619 1.00 86.94 99 ARG A CA 1
ATOM 846 C C . ARG A 1 99 ? 4.138 -0.601 -11.579 1.00 86.94 99 ARG A C 1
ATOM 848 O O . ARG A 1 99 ? 3.154 -0.487 -10.859 1.00 86.94 99 ARG A O 1
ATOM 855 N N . TYR A 1 100 ? 5.191 0.212 -11.530 1.00 86.94 100 TYR A N 1
ATOM 856 C CA . TYR A 1 100 ? 5.279 1.338 -10.613 1.00 86.94 100 TYR A CA 1
ATOM 857 C C . TYR A 1 100 ? 4.138 2.338 -10.852 1.00 86.94 100 TYR A C 1
ATOM 859 O O . TYR A 1 100 ? 3.476 2.740 -9.902 1.00 86.94 100 TYR A O 1
ATOM 867 N N . GLU A 1 101 ? 3.881 2.714 -12.109 1.00 85.56 101 GLU A N 1
ATOM 868 C CA . GLU A 1 101 ? 2.796 3.638 -12.467 1.00 85.56 101 GLU A CA 1
ATOM 869 C C . GLU A 1 101 ? 1.417 3.067 -12.120 1.00 85.56 101 GLU A C 1
ATOM 871 O O . GLU A 1 101 ? 0.605 3.775 -11.528 1.00 85.56 101 GLU A O 1
ATOM 876 N N . SER A 1 102 ? 1.179 1.786 -12.424 1.00 88.88 102 SER A N 1
ATOM 877 C CA . SER A 1 102 ? -0.100 1.123 -12.132 1.00 88.88 102 SER A CA 1
ATOM 878 C C . SER A 1 102 ? -0.364 1.063 -10.626 1.00 88.88 102 SER A C 1
ATOM 880 O O . SER A 1 102 ? -1.414 1.497 -10.164 1.00 88.88 102 SER A O 1
ATOM 882 N N . LEU A 1 103 ? 0.619 0.610 -9.840 1.00 89.50 103 LEU A N 1
ATOM 883 C CA . LEU A 1 103 ? 0.479 0.533 -8.387 1.00 89.50 103 LEU A CA 1
ATOM 884 C C . LEU A 1 103 ? 0.363 1.924 -7.748 1.00 89.50 103 LEU A C 1
ATOM 886 O O . LEU A 1 103 ? -0.374 2.102 -6.783 1.00 89.50 103 LEU A O 1
ATOM 890 N N . LEU A 1 104 ? 1.069 2.931 -8.273 1.00 88.25 104 LEU A N 1
ATOM 891 C CA . LEU A 1 104 ? 0.939 4.304 -7.787 1.00 88.25 104 LEU A CA 1
ATOM 892 C C . LEU A 1 104 ? -0.492 4.829 -7.969 1.00 88.25 104 LEU A C 1
ATOM 894 O O . LEU A 1 104 ? -1.011 5.472 -7.057 1.00 88.25 104 LEU A O 1
ATOM 898 N N . GLU A 1 105 ? -1.116 4.557 -9.118 1.00 87.56 105 GLU A N 1
ATOM 899 C CA . GLU A 1 105 ? -2.515 4.911 -9.382 1.00 87.56 105 GLU A CA 1
ATOM 900 C C . GLU A 1 105 ? -3.463 4.182 -8.418 1.00 87.56 105 GLU A C 1
ATOM 902 O O . GLU A 1 105 ? -4.273 4.835 -7.763 1.00 87.56 105 GLU A O 1
ATOM 907 N N . GLU A 1 106 ? -3.287 2.870 -8.228 1.00 91.25 106 GLU A N 1
ATOM 908 C CA . GLU A 1 106 ? -4.087 2.075 -7.283 1.00 91.25 106 GLU A CA 1
ATOM 909 C C . GLU A 1 106 ? -4.004 2.613 -5.846 1.00 91.25 106 GLU A C 1
ATOM 911 O O . GLU A 1 106 ? -5.022 2.754 -5.168 1.00 91.25 106 GLU A O 1
ATOM 916 N N . LEU A 1 107 ? -2.803 2.968 -5.380 1.00 90.31 107 LEU A N 1
ATOM 917 C CA . LEU A 1 107 ? -2.595 3.505 -4.034 1.00 90.31 107 LEU A CA 1
ATOM 918 C C . LEU A 1 107 ? -3.195 4.910 -3.854 1.00 90.31 107 LEU A C 1
ATOM 920 O O . LEU A 1 107 ? -3.675 5.237 -2.764 1.00 90.31 107 LEU A O 1
ATOM 924 N N . LEU A 1 108 ? -3.163 5.747 -4.898 1.00 89.00 108 LEU A N 1
ATOM 925 C CA . LEU A 1 108 ? -3.812 7.063 -4.898 1.00 89.00 108 LEU A CA 1
ATOM 926 C C . LEU A 1 108 ? -5.338 6.916 -4.856 1.00 89.00 108 LEU A C 1
ATOM 928 O O . LEU A 1 108 ? -5.985 7.555 -4.025 1.00 89.00 108 LEU A O 1
ATOM 932 N N . ASP A 1 109 ? -5.896 6.038 -5.690 1.00 90.81 109 ASP A N 1
ATOM 933 C CA . ASP A 1 109 ? -7.336 5.762 -5.747 1.00 90.81 109 ASP A CA 1
ATOM 934 C C . ASP A 1 109 ? -7.855 5.142 -4.444 1.00 90.81 109 ASP A C 1
ATOM 936 O O . ASP A 1 109 ? -8.943 5.487 -3.973 1.00 90.81 109 ASP A O 1
ATOM 940 N N . ALA A 1 110 ? -7.053 4.281 -3.812 1.00 89.56 110 ALA A N 1
ATOM 941 C CA . ALA A 1 110 ? -7.357 3.706 -2.507 1.00 89.56 110 ALA A CA 1
ATOM 942 C C . ALA A 1 110 ? -7.273 4.729 -1.360 1.00 89.56 110 ALA A C 1
ATOM 944 O O . ALA A 1 110 ? -7.733 4.436 -0.260 1.00 89.56 110 ALA A O 1
ATOM 945 N N . GLY A 1 111 ? -6.695 5.918 -1.578 1.00 89.56 111 GLY A N 1
ATOM 946 C CA . GLY A 1 111 ? -6.467 6.920 -0.529 1.00 89.56 111 GLY A CA 1
ATOM 947 C C . GLY A 1 111 ? -5.314 6.569 0.419 1.00 89.56 111 GLY A C 1
ATOM 948 O O . GLY A 1 111 ? -5.215 7.126 1.513 1.00 89.56 111 GLY A O 1
ATOM 949 N N . LEU A 1 112 ? -4.436 5.652 0.008 1.00 87.75 112 LEU A N 1
ATOM 950 C CA . LEU A 1 112 ? -3.228 5.265 0.741 1.00 87.75 112 LEU A CA 1
ATOM 951 C C . LEU A 1 112 ? -2.061 6.225 0.498 1.00 87.75 112 LEU A C 1
ATOM 953 O O . LEU A 1 112 ? -1.028 6.110 1.161 1.00 87.75 112 LEU A O 1
ATOM 957 N N . LEU A 1 113 ? -2.225 7.187 -0.413 1.00 82.56 113 LEU A N 1
ATOM 958 C CA . LEU A 1 113 ? -1.288 8.272 -0.687 1.00 82.56 113 LEU A CA 1
ATOM 959 C C . LEU A 1 113 ? -2.055 9.593 -0.819 1.00 82.56 113 LEU A C 1
ATOM 961 O O . LEU A 1 113 ? -2.958 9.704 -1.639 1.00 82.56 113 LEU A O 1
ATOM 965 N N . GLU A 1 114 ? -1.689 10.610 -0.032 1.00 65.50 114 GLU A N 1
ATOM 966 C CA . GLU A 1 114 ? -2.233 11.972 -0.202 1.00 65.50 114 GLU A CA 1
ATOM 967 C C . GLU A 1 114 ? -1.585 12.708 -1.389 1.00 65.50 114 GLU A C 1
ATOM 969 O O . GLU A 1 114 ? -2.215 13.538 -2.038 1.00 65.50 114 GLU A O 1
ATOM 974 N N . GLU A 1 115 ? -0.317 12.407 -1.679 1.00 61.34 115 GLU A N 1
ATOM 975 C CA . GLU A 1 115 ? 0.476 13.000 -2.758 1.00 61.34 115 GLU A CA 1
ATOM 976 C C . GLU A 1 115 ? 1.611 12.037 -3.151 1.00 61.34 115 GLU A C 1
ATOM 978 O O . GLU A 1 115 ? 2.037 11.209 -2.340 1.00 61.34 115 GLU A O 1
ATOM 983 N N . VAL A 1 116 ? 2.105 12.128 -4.396 1.00 57.47 116 VAL A N 1
ATOM 984 C CA . VAL A 1 116 ? 3.231 11.300 -4.867 1.00 57.47 116 VAL A CA 1
ATOM 985 C C . VAL A 1 116 ? 4.424 11.527 -3.927 1.00 57.47 116 VAL A C 1
ATOM 987 O O . VAL A 1 116 ? 4.874 12.671 -3.795 1.00 57.47 116 VAL A O 1
ATOM 990 N N . PRO A 1 117 ? 4.950 10.485 -3.259 1.00 55.59 117 PRO A N 1
ATOM 991 C CA . PRO A 1 117 ? 5.958 10.677 -2.229 1.00 55.59 117 PRO A CA 1
ATOM 992 C C . PRO A 1 117 ? 7.208 11.338 -2.822 1.00 55.59 117 PRO A C 1
ATOM 994 O O . PRO A 1 117 ? 7.849 10.786 -3.701 1.00 55.59 117 PRO A O 1
ATOM 997 N N . GLY A 1 118 ? 7.640 12.502 -2.326 1.00 49.00 118 GLY A N 1
ATOM 998 C CA . GLY A 1 118 ? 8.820 13.198 -2.884 1.00 49.00 118 GLY A CA 1
ATOM 999 C C . GLY A 1 118 ? 10.143 12.402 -2.841 1.00 49.00 118 GLY A C 1
ATOM 1000 O O . GLY A 1 118 ? 11.147 12.828 -3.405 1.00 49.00 118 GLY A O 1
ATOM 1001 N N . HIS A 1 119 ? 10.156 11.250 -2.166 1.00 50.44 119 HIS A N 1
ATOM 1002 C CA . HIS A 1 119 ? 11.271 10.310 -2.054 1.00 50.44 119 HIS A CA 1
ATOM 1003 C C . HIS A 1 119 ? 11.253 9.198 -3.115 1.00 50.44 119 HIS A C 1
ATOM 1005 O O . HIS A 1 119 ? 12.302 8.598 -3.336 1.00 50.44 119 HIS A O 1
ATOM 1011 N N . THR A 1 120 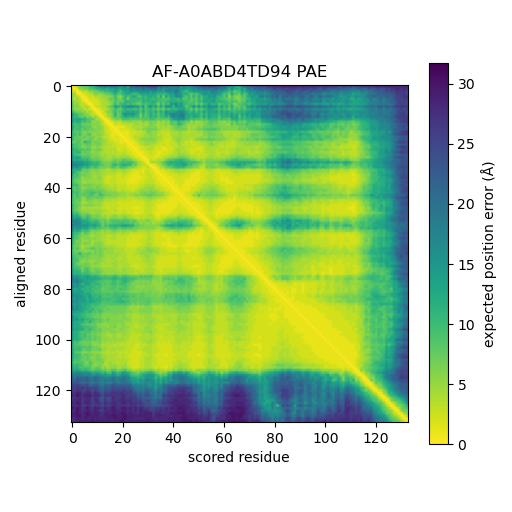? 10.149 8.975 -3.840 1.00 46.50 120 THR A N 1
ATOM 1012 C CA . THR A 1 120 ? 10.154 8.091 -5.022 1.00 46.50 120 THR A CA 1
ATOM 1013 C C . THR A 1 120 ? 10.868 8.710 -6.227 1.00 46.50 120 THR A C 1
ATOM 1015 O O . THR A 1 120 ? 11.152 8.021 -7.200 1.00 46.50 120 THR A O 1
ATOM 1018 N N . ALA A 1 121 ? 11.271 9.983 -6.141 1.00 39.47 121 ALA A N 1
ATOM 1019 C CA . ALA A 1 121 ? 12.145 10.624 -7.123 1.00 39.47 121 ALA A CA 1
ATOM 1020 C C . ALA A 1 121 ? 13.625 10.181 -7.035 1.00 39.47 121 ALA A C 1
ATOM 1022 O O . ALA A 1 121 ? 14.441 10.656 -7.829 1.00 39.47 121 ALA A O 1
ATOM 1023 N N . VAL A 1 122 ? 14.012 9.324 -6.075 1.00 37.94 122 VAL A N 1
ATOM 1024 C CA . VAL A 1 122 ? 15.425 8.991 -5.828 1.00 37.94 122 VAL A CA 1
ATOM 1025 C C . VAL A 1 122 ? 15.689 7.479 -5.824 1.00 37.94 122 VAL A C 1
ATOM 1027 O O . VAL A 1 122 ? 15.290 6.781 -4.895 1.00 37.94 122 VAL A O 1
ATOM 1030 N N . ASN A 1 123 ? 16.507 7.070 -6.809 1.00 40.88 123 ASN A N 1
ATOM 1031 C CA . ASN A 1 123 ? 17.352 5.865 -6.968 1.00 40.88 123 ASN A CA 1
ATOM 1032 C C . ASN A 1 123 ? 16.892 4.953 -8.113 1.00 40.88 123 ASN A C 1
ATOM 1034 O O . ASN A 1 123 ? 15.829 4.367 -8.028 1.00 40.88 123 ASN A O 1
ATOM 1038 N N . THR A 1 124 ? 17.557 4.876 -9.274 1.00 41.59 124 THR A N 1
ATOM 1039 C CA . THR A 1 124 ? 18.992 4.715 -9.629 1.00 41.59 124 THR A CA 1
ATOM 1040 C C . THR A 1 124 ? 19.485 3.273 -9.468 1.00 41.59 124 THR A C 1
ATOM 1042 O O . THR A 1 124 ? 20.049 2.907 -8.444 1.00 41.59 124 THR A O 1
ATOM 1045 N N . PHE A 1 125 ? 19.282 2.502 -10.543 1.00 41.0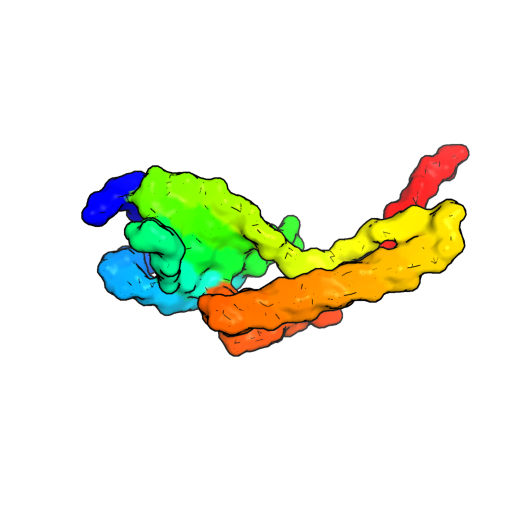0 125 PHE A N 1
ATOM 1046 C CA . PHE A 1 125 ? 20.153 1.465 -11.115 1.00 41.00 125 PHE A CA 1
ATOM 1047 C C . PHE A 1 125 ? 21.122 0.758 -10.149 1.00 41.00 125 PHE A C 1
ATOM 1049 O O . PHE A 1 125 ? 22.281 1.155 -10.012 1.00 41.00 125 PHE A O 1
ATOM 1056 N N . LEU A 1 126 ? 20.684 -0.358 -9.562 1.00 37.03 126 LEU A N 1
ATOM 1057 C CA . LEU A 1 126 ? 21.582 -1.361 -8.989 1.00 37.03 126 LEU A CA 1
ATOM 1058 C C . LEU A 1 126 ? 21.862 -2.435 -10.048 1.00 37.03 126 LEU A C 1
ATOM 1060 O O . LEU A 1 126 ? 21.128 -3.406 -10.192 1.00 37.03 126 LEU A O 1
ATOM 1064 N N . VAL A 1 127 ? 22.942 -2.233 -10.808 1.00 37.88 127 VAL A N 1
ATOM 1065 C CA . VAL A 1 127 ? 23.563 -3.295 -11.608 1.00 37.88 127 VAL A CA 1
ATOM 1066 C C . VAL A 1 127 ? 24.201 -4.268 -10.621 1.00 37.88 127 VAL A C 1
ATOM 1068 O O . VAL A 1 127 ? 25.232 -3.954 -10.024 1.00 37.88 127 VAL A O 1
ATOM 1071 N N . LEU A 1 128 ? 23.597 -5.443 -10.443 1.00 39.06 128 LEU A N 1
ATOM 1072 C CA . LEU A 1 128 ? 24.300 -6.599 -9.896 1.00 39.06 128 LEU A CA 1
ATOM 1073 C C . LEU A 1 128 ? 25.352 -6.994 -10.937 1.00 39.06 128 LEU A C 1
ATOM 1075 O O . LEU A 1 128 ? 25.066 -7.724 -11.880 1.00 39.06 128 LEU A O 1
ATOM 1079 N N . ARG A 1 129 ? 26.556 -6.426 -10.826 1.00 35.94 129 ARG A N 1
ATOM 1080 C CA . ARG A 1 129 ? 27.720 -7.009 -11.488 1.00 35.94 129 ARG A CA 1
ATOM 1081 C C . ARG A 1 129 ? 28.016 -8.297 -10.745 1.00 35.94 129 ARG A C 1
ATOM 1083 O O . ARG A 1 129 ? 28.212 -8.257 -9.534 1.00 35.94 129 ARG A O 1
ATOM 1090 N N . GLU A 1 130 ? 27.996 -9.405 -11.468 1.00 35.50 130 GLU A N 1
ATOM 1091 C CA . GLU A 1 130 ? 28.579 -10.649 -10.994 1.00 35.50 130 GLU A CA 1
ATOM 1092 C C . GLU A 1 130 ? 30.031 -10.358 -10.596 1.00 35.50 130 GLU A C 1
ATOM 1094 O O . GLU A 1 130 ? 30.803 -9.795 -11.377 1.00 35.50 130 GLU A O 1
ATOM 1099 N N . ASP A 1 131 ? 30.365 -10.650 -9.340 1.00 40.84 131 ASP A N 1
ATOM 1100 C CA . ASP A 1 131 ? 31.744 -10.740 -8.885 1.00 40.84 131 ASP A CA 1
ATOM 1101 C C . ASP A 1 131 ? 32.417 -11.867 -9.687 1.00 40.84 131 ASP A C 1
ATOM 1103 O O . ASP A 1 131 ? 32.252 -13.047 -9.380 1.00 40.84 131 ASP A O 1
ATOM 1107 N N . GLU A 1 132 ? 33.142 -11.509 -10.746 1.00 36.53 132 GLU A N 1
ATOM 1108 C CA . GLU A 1 132 ? 34.142 -12.389 -11.349 1.00 36.53 132 GLU A CA 1
ATOM 1109 C C . GLU A 1 132 ? 35.462 -12.214 -10.576 1.00 36.53 132 GLU A C 1
ATOM 1111 O O . GLU A 1 132 ? 36.094 -11.154 -10.637 1.00 36.53 132 GLU A O 1
ATOM 1116 N N . GLU A 1 133 ? 35.836 -13.250 -9.813 1.00 34.59 133 GLU A N 1
ATOM 1117 C CA . GLU A 1 133 ? 37.175 -13.450 -9.225 1.00 34.59 133 GLU A CA 1
ATOM 1118 C C . GLU A 1 133 ? 38.269 -13.655 -10.288 1.00 34.59 133 GLU A C 1
ATOM 1120 O O . GLU A 1 133 ? 38.021 -14.368 -11.289 1.00 34.59 133 GLU A O 1
#

Foldseek 3Di:
DQPLQVVLCCVPPVDDPCCVVVQNWDWDDDDAKIKGKHWDDDPNWIKMWMWMDHPVDIFTWIATSNRDIDGDDDQDLDWDFDPVDPCRVVVRVVVSVVVNVVVVVVCVVRVNDPDDPPPSVDDDDDDPDPPDD

Organism: NCBI:txid2184756

Sequence (133 aa):
MNRHFEERYRETFALPEDALQERKSGTMRIATFQFNWVFGEADGYEYMEFYRFHRFGDEHARIWEDGTVEQLDTLETMYAYNPEIPGDEERKREESAQRYESLLEELLDAGLLEEVPGHTAVNTFLVLREDEE